Protein AF-F7TA82-F1 (afdb_monomer_lite)

Foldseek 3Di:
DVLQPLVVVLVCCVVVVDPDDQWDDDPPAIAGEDDDSVLSNVQSVCCNPVVDHDWDDDVRYTYSNWDDDPQWTQGPNDIDGNDDDD

Structure (mmCIF, N/CA/C/O backbone):
data_AF-F7TA82-F1
#
_entry.id   AF-F7TA82-F1
#
loop_
_atom_site.group_PDB
_atom_site.id
_atom_site.type_symbol
_atom_site.label_atom_id
_atom_site.label_alt_id
_atom_site.label_comp_id
_atom_site.label_asym_id
_atom_site.label_entity_id
_atom_site.label_seq_id
_atom_site.pdbx_PDB_ins_code
_atom_site.Cartn_x
_atom_site.Cartn_y
_atom_site.Cartn_z
_atom_site.occupancy
_atom_site.B_iso_or_equiv
_atom_site.auth_seq_id
_atom_site.auth_comp_id
_atom_site.auth_asym_id
_atom_site.auth_atom_id
_atom_site.pdbx_PDB_model_num
ATOM 1 N N . MET A 1 1 ? 10.476 -10.728 12.359 1.00 59.09 1 MET A N 1
ATOM 2 C CA . MET A 1 1 ? 10.980 -10.342 11.019 1.00 59.09 1 MET A CA 1
ATOM 3 C C . MET A 1 1 ? 9.939 -9.592 10.180 1.00 59.09 1 MET A C 1
ATOM 5 O O . MET A 1 1 ? 10.310 -8.603 9.566 1.00 59.09 1 MET A O 1
ATOM 9 N N . ALA A 1 2 ? 8.651 -9.973 10.197 1.00 72.81 2 ALA A N 1
ATOM 10 C CA . ALA A 1 2 ? 7.610 -9.370 9.343 1.00 72.81 2 ALA A CA 1
ATOM 11 C C . ALA A 1 2 ? 7.464 -7.832 9.435 1.00 72.81 2 ALA A C 1
ATOM 13 O O . ALA A 1 2 ? 7.272 -7.192 8.407 1.00 72.81 2 ALA A O 1
ATOM 14 N N . ARG A 1 3 ? 7.659 -7.229 10.622 1.00 82.19 3 ARG A N 1
ATOM 15 C CA . ARG A 1 3 ? 7.506 -5.772 10.850 1.00 82.19 3 ARG A CA 1
ATOM 16 C C . ARG A 1 3 ? 8.351 -4.862 9.949 1.00 82.19 3 ARG A C 1
ATOM 18 O O . ARG A 1 3 ? 7.998 -3.711 9.745 1.00 82.19 3 ARG A O 1
ATOM 25 N N . PHE A 1 4 ? 9.479 -5.354 9.433 1.00 88.31 4 PHE A N 1
ATOM 26 C CA . PHE A 1 4 ? 10.392 -4.564 8.597 1.00 88.31 4 PHE A CA 1
ATOM 27 C C . PHE A 1 4 ? 10.354 -4.977 7.122 1.00 88.31 4 PHE A C 1
ATOM 29 O O . PHE A 1 4 ? 11.104 -4.429 6.319 1.00 88.31 4 PHE A O 1
ATOM 36 N N . ALA A 1 5 ? 9.491 -5.926 6.742 1.00 89.19 5 ALA A N 1
ATOM 37 C CA . ALA A 1 5 ? 9.445 -6.442 5.376 1.00 89.19 5 ALA A CA 1
ATOM 38 C C . ALA A 1 5 ? 9.141 -5.329 4.361 1.00 89.19 5 ALA A C 1
ATOM 40 O O . ALA A 1 5 ? 9.860 -5.177 3.375 1.00 89.19 5 ALA A O 1
ATOM 41 N N . PHE A 1 6 ? 8.137 -4.492 4.645 1.00 91.50 6 PHE A N 1
ATOM 42 C CA . PHE A 1 6 ? 7.778 -3.367 3.779 1.00 91.50 6 PHE A CA 1
ATOM 43 C C . PHE A 1 6 ? 8.867 -2.293 3.725 1.00 91.50 6 PHE A C 1
ATOM 45 O O . PHE A 1 6 ? 9.107 -1.737 2.660 1.00 91.50 6 PHE A O 1
ATOM 52 N N . LEU A 1 7 ? 9.583 -2.050 4.829 1.00 93.56 7 LEU A N 1
ATOM 53 C CA . LEU A 1 7 ? 10.731 -1.136 4.830 1.00 93.56 7 LEU A CA 1
ATOM 54 C C . LEU A 1 7 ? 11.866 -1.653 3.948 1.00 93.56 7 LEU A C 1
ATOM 56 O O . LEU A 1 7 ? 12.446 -0.886 3.190 1.00 93.56 7 LEU A O 1
ATOM 60 N N . GLY A 1 8 ? 12.152 -2.956 3.999 1.00 93.19 8 GLY A N 1
ATOM 61 C CA . GLY A 1 8 ? 13.145 -3.573 3.123 1.00 93.19 8 GLY A CA 1
ATOM 62 C C . GLY A 1 8 ? 12.782 -3.436 1.642 1.00 93.19 8 GLY A C 1
ATOM 63 O O . GLY A 1 8 ? 13.649 -3.129 0.826 1.00 93.19 8 GLY A O 1
ATOM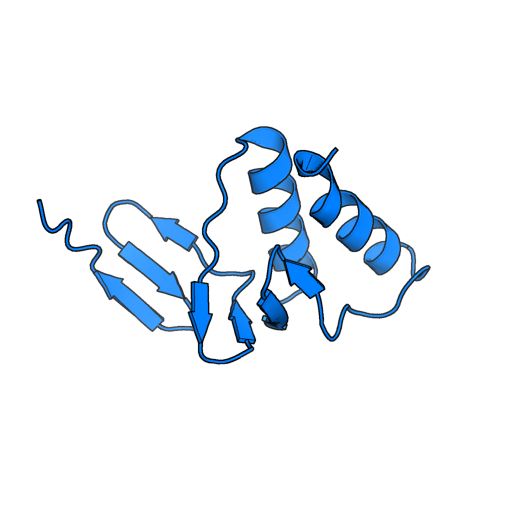 64 N N . VAL A 1 9 ? 11.504 -3.610 1.290 1.00 92.19 9 VAL A N 1
ATOM 65 C CA . VAL A 1 9 ? 11.012 -3.388 -0.082 1.00 92.19 9 VAL A CA 1
ATOM 66 C C . VAL A 1 9 ? 11.154 -1.921 -0.486 1.00 92.19 9 VAL A C 1
ATOM 68 O O . VAL A 1 9 ? 11.688 -1.646 -1.557 1.00 92.19 9 VAL A O 1
ATOM 71 N N . ALA A 1 10 ? 10.726 -0.991 0.374 1.00 93.81 10 ALA A N 1
ATOM 72 C CA . ALA A 1 10 ? 10.811 0.442 0.110 1.00 93.81 10 ALA A CA 1
ATOM 73 C C . ALA A 1 10 ? 12.266 0.874 -0.126 1.00 93.81 10 ALA A C 1
ATOM 75 O O . ALA A 1 10 ? 12.566 1.524 -1.119 1.00 93.81 10 ALA A O 1
ATOM 76 N N . LEU A 1 11 ? 13.188 0.410 0.723 1.00 95.19 11 LEU A N 1
ATOM 77 C CA . LEU A 1 11 ? 14.611 0.715 0.610 1.00 95.19 11 LEU A CA 1
ATOM 78 C C . LEU A 1 11 ? 15.215 0.197 -0.700 1.00 95.19 11 LEU A C 1
ATOM 80 O O . LEU A 1 11 ? 15.923 0.930 -1.384 1.00 95.19 11 LEU A O 1
ATOM 84 N N . ARG A 1 12 ? 14.929 -1.056 -1.075 1.00 93.31 12 ARG A N 1
ATOM 85 C CA . ARG A 1 12 ? 15.437 -1.638 -2.330 1.00 93.31 12 ARG A CA 1
ATOM 86 C C . ARG A 1 12 ? 14.874 -0.934 -3.560 1.00 93.31 12 ARG A C 1
ATOM 88 O O . ARG A 1 12 ? 15.603 -0.781 -4.537 1.00 93.31 12 ARG A O 1
ATOM 95 N N . TRP A 1 13 ? 13.616 -0.502 -3.500 1.00 92.94 13 TRP A N 1
ATOM 96 C CA . TRP A 1 13 ? 13.002 0.304 -4.548 1.00 92.94 13 TRP A CA 1
ATOM 97 C C . TRP A 1 13 ? 13.698 1.666 -4.675 1.00 92.94 13 TRP A C 1
ATOM 99 O O . TRP A 1 13 ? 14.190 1.984 -5.755 1.00 92.94 13 TRP A O 1
ATOM 109 N N . THR A 1 14 ? 13.846 2.416 -3.581 1.00 93.19 14 THR A N 1
ATOM 110 C CA . THR A 1 14 ? 14.488 3.743 -3.591 1.00 93.19 14 THR A CA 1
ATOM 111 C C . THR A 1 14 ? 15.943 3.698 -4.051 1.00 93.19 14 THR A C 1
ATOM 113 O O . THR A 1 14 ? 16.396 4.579 -4.775 1.00 93.19 14 THR A O 1
ATOM 116 N N . LEU A 1 15 ? 16.685 2.654 -3.672 1.00 94.00 15 LEU A N 1
ATOM 117 C CA . LEU A 1 15 ? 18.074 2.461 -4.100 1.00 94.00 15 LEU A CA 1
ATOM 118 C C . LEU A 1 15 ? 18.205 1.958 -5.550 1.00 94.00 15 LEU A C 1
ATOM 120 O O . LEU A 1 15 ? 19.320 1.728 -6.010 1.00 94.00 15 LEU A O 1
ATOM 124 N N . GLY A 1 16 ? 17.096 1.722 -6.261 1.00 90.81 16 GLY A N 1
ATOM 125 C CA . GLY A 1 16 ? 17.102 1.162 -7.616 1.00 90.81 16 GLY A CA 1
ATOM 126 C C . GLY A 1 16 ? 17.548 -0.303 -7.690 1.00 90.81 16 GLY A C 1
ATOM 127 O O . GLY A 1 16 ? 17.705 -0.847 -8.780 1.00 90.81 16 GLY A O 1
ATOM 128 N N . ALA A 1 17 ? 17.727 -0.969 -6.545 1.00 91.50 17 ALA A N 1
ATOM 129 C CA . ALA A 1 17 ? 18.101 -2.380 -6.470 1.00 91.50 17 ALA A CA 1
ATOM 130 C C . ALA A 1 17 ? 16.960 -3.310 -6.917 1.00 91.50 17 ALA A C 1
ATOM 132 O O . ALA A 1 17 ? 17.192 -4.467 -7.267 1.00 91.50 17 ALA A O 1
ATOM 133 N N . THR A 1 18 ? 15.721 -2.817 -6.879 1.00 87.94 18 THR A N 1
ATOM 134 C CA . THR A 1 18 ? 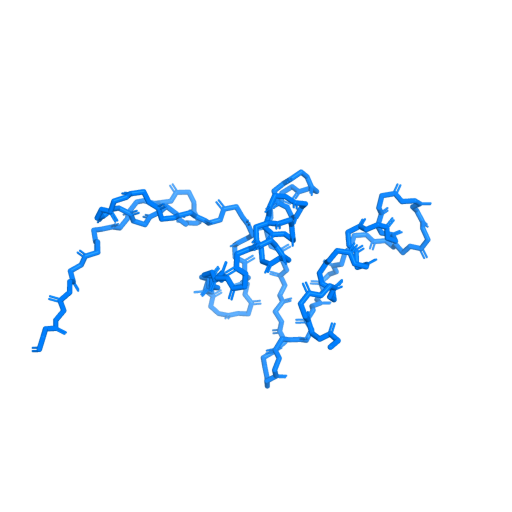14.542 -3.464 -7.457 1.00 87.94 18 THR A CA 1
ATOM 135 C C . THR A 1 18 ? 13.662 -2.417 -8.137 1.00 87.94 18 THR A C 1
ATOM 137 O O . THR A 1 18 ? 13.547 -1.308 -7.612 1.00 87.94 18 THR A O 1
ATOM 140 N N . PRO A 1 19 ? 12.990 -2.742 -9.256 1.00 87.56 19 PRO A N 1
ATOM 141 C CA . PRO A 1 19 ? 11.992 -1.849 -9.834 1.00 87.56 19 PRO A CA 1
ATOM 142 C C . PRO A 1 19 ? 10.806 -1.667 -8.878 1.00 87.56 19 PRO A C 1
ATOM 144 O O . PRO A 1 19 ? 10.650 -2.419 -7.909 1.00 87.56 19 PRO A O 1
ATOM 147 N N . ARG A 1 20 ? 9.936 -0.694 -9.187 1.00 88.56 20 ARG A N 1
ATOM 148 C CA . ARG A 1 20 ? 8.659 -0.513 -8.486 1.00 88.56 20 ARG A CA 1
ATOM 149 C C . ARG A 1 20 ? 7.955 -1.873 -8.344 1.00 88.56 20 ARG A C 1
ATOM 151 O O . ARG A 1 20 ? 7.754 -2.543 -9.361 1.00 88.56 20 ARG A O 1
ATOM 158 N N . PRO A 1 21 ? 7.554 -2.281 -7.127 1.00 88.56 21 PRO A N 1
ATOM 159 C CA . PRO A 1 21 ? 6.912 -3.568 -6.926 1.00 88.56 21 PRO A CA 1
ATOM 160 C C . PRO A 1 21 ? 5.583 -3.607 -7.681 1.00 88.56 21 PRO A C 1
ATOM 162 O O . PRO A 1 21 ? 4.662 -2.853 -7.376 1.00 88.56 21 PRO A O 1
ATOM 165 N N . ALA A 1 22 ? 5.492 -4.486 -8.677 1.00 90.81 22 ALA A N 1
ATOM 166 C CA . ALA A 1 22 ? 4.250 -4.715 -9.410 1.00 90.81 22 ALA A CA 1
ATOM 167 C C . ALA A 1 22 ? 3.247 -5.505 -8.562 1.00 90.81 22 ALA A C 1
ATOM 169 O O . ALA A 1 22 ? 2.048 -5.249 -8.624 1.00 90.81 22 ALA A O 1
ATOM 170 N N . ARG A 1 23 ? 3.753 -6.447 -7.757 1.00 92.88 23 ARG A N 1
ATOM 171 C CA . ARG A 1 23 ? 2.975 -7.292 -6.854 1.00 92.88 23 ARG A CA 1
ATOM 172 C C . ARG A 1 23 ? 3.766 -7.655 -5.604 1.00 92.88 23 ARG A C 1
ATOM 174 O O . ARG A 1 23 ? 4.984 -7.827 -5.660 1.00 92.88 23 ARG A O 1
ATOM 181 N N . LEU A 1 24 ? 3.065 -7.751 -4.481 1.00 91.19 24 LEU A N 1
ATOM 182 C CA . LEU A 1 24 ? 3.607 -8.121 -3.182 1.00 91.19 24 LEU A CA 1
ATOM 183 C C . LEU A 1 24 ? 2.726 -9.189 -2.546 1.00 91.19 24 LEU A C 1
ATOM 185 O O . LEU A 1 24 ? 1.513 -9.027 -2.412 1.00 91.19 24 LEU A O 1
ATOM 189 N N . ARG A 1 25 ? 3.373 -10.260 -2.088 1.00 89.38 25 ARG A N 1
ATOM 190 C CA . ARG A 1 25 ? 2.706 -11.325 -1.350 1.00 89.38 25 ARG A CA 1
ATOM 191 C C . ARG A 1 25 ? 2.595 -10.941 0.122 1.00 89.38 25 ARG A C 1
ATOM 193 O O . ARG A 1 25 ? 3.602 -10.845 0.821 1.00 89.38 25 ARG A O 1
ATOM 200 N N . ILE A 1 26 ? 1.368 -10.725 0.582 1.00 86.25 26 ILE A N 1
ATOM 201 C CA . ILE A 1 26 ? 1.029 -10.344 1.953 1.00 86.25 26 ILE A CA 1
ATOM 202 C C . ILE A 1 26 ? 0.151 -11.454 2.534 1.00 86.25 26 ILE A C 1
ATOM 204 O O . ILE A 1 26 ? -1.046 -11.545 2.261 1.00 86.25 26 ILE A O 1
ATOM 208 N N . GLY A 1 27 ? 0.770 -12.347 3.311 1.00 83.50 27 GLY A N 1
ATOM 209 C CA . GLY A 1 27 ? 0.110 -13.563 3.787 1.00 83.50 27 GLY A CA 1
ATOM 210 C C . GLY A 1 27 ? -0.338 -14.454 2.613 1.00 83.50 27 GLY A C 1
ATOM 211 O O . GLY A 1 27 ? 0.493 -14.780 1.757 1.00 83.50 27 GLY A O 1
ATOM 212 N N . PRO A 1 28 ? -1.621 -14.864 2.545 1.00 85.00 28 PRO A N 1
ATOM 213 C CA . PRO A 1 28 ? -2.148 -15.645 1.426 1.00 85.00 28 PRO A CA 1
ATOM 214 C C . PRO A 1 28 ? -2.490 -14.789 0.194 1.00 85.00 28 PRO A C 1
ATOM 216 O O . PRO A 1 28 ? -2.791 -15.347 -0.857 1.00 85.00 28 PRO A O 1
ATOM 219 N N . HIS A 1 29 ? -2.454 -13.458 0.306 1.00 88.12 29 HIS A N 1
ATOM 220 C CA . HIS A 1 29 ? -2.871 -12.549 -0.757 1.00 88.12 29 HIS A CA 1
ATOM 221 C C . HIS A 1 29 ? -1.682 -12.106 -1.610 1.00 88.12 29 HIS A C 1
ATOM 223 O O . HIS A 1 29 ? -0.612 -11.797 -1.088 1.00 88.12 29 HIS A O 1
ATOM 229 N N . ASP A 1 30 ? -1.885 -12.045 -2.921 1.00 91.94 30 ASP A N 1
ATOM 230 C CA . ASP A 1 30 ? -0.963 -11.434 -3.876 1.00 91.94 30 ASP A CA 1
ATOM 231 C C . ASP A 1 30 ? -1.587 -10.125 -4.363 1.00 91.94 30 ASP A C 1
ATOM 233 O O . ASP A 1 30 ? -2.666 -10.144 -4.958 1.00 91.94 30 ASP A O 1
ATOM 237 N N . LEU A 1 31 ? -0.967 -8.993 -4.023 1.00 93.75 31 LEU A N 1
ATOM 238 C CA . LEU A 1 31 ? -1.580 -7.673 -4.158 1.00 93.75 31 LEU A CA 1
ATOM 239 C C . LEU A 1 31 ? -0.688 -6.711 -4.938 1.00 93.75 31 LEU A C 1
ATOM 241 O O . LEU A 1 31 ? 0.505 -6.587 -4.661 1.00 93.75 31 LEU A O 1
ATOM 245 N N . ALA A 1 32 ? -1.280 -5.984 -5.879 1.00 94.19 32 ALA A N 1
ATOM 246 C CA . ALA A 1 32 ? -0.643 -4.917 -6.634 1.00 94.19 32 ALA A CA 1
ATOM 247 C C . ALA A 1 32 ? -0.703 -3.592 -5.846 1.00 94.19 32 ALA A C 1
ATOM 249 O O . ALA A 1 32 ? -1.800 -3.059 -5.646 1.00 94.19 32 ALA A O 1
ATOM 250 N N . PRO A 1 33 ? 0.434 -3.035 -5.385 1.00 93.19 33 PRO A N 1
ATOM 251 C CA . PRO A 1 33 ? 0.442 -1.781 -4.640 1.00 93.19 33 PRO A CA 1
ATOM 252 C C . PRO A 1 33 ? 0.177 -0.577 -5.561 1.00 93.19 33 PRO A C 1
ATOM 254 O O . PRO A 1 33 ? 0.951 -0.245 -6.468 1.00 93.19 33 PRO A O 1
ATOM 257 N N . VAL A 1 34 ? -0.915 0.128 -5.283 1.00 93.12 34 VAL A N 1
ATOM 258 C CA . VAL A 1 34 ? -1.354 1.346 -5.966 1.00 93.12 34 VAL A CA 1
ATOM 259 C C . VAL A 1 34 ? -1.054 2.548 -5.084 1.00 93.12 34 VAL A C 1
ATOM 261 O O . VAL A 1 34 ? -1.463 2.596 -3.930 1.00 93.12 34 VAL A O 1
ATOM 264 N N . GLY A 1 35 ? -0.348 3.528 -5.643 1.00 89.44 35 GLY A N 1
ATOM 265 C CA . GLY A 1 35 ? 0.084 4.738 -4.943 1.00 89.44 35 GLY A CA 1
ATOM 266 C C . GLY A 1 35 ? 1.474 5.192 -5.384 1.00 89.44 35 GLY A C 1
ATOM 267 O O . GLY A 1 35 ? 2.050 4.640 -6.328 1.00 89.44 35 GLY A O 1
ATOM 268 N N . SER A 1 36 ? 1.997 6.222 -4.723 1.00 92.00 36 SER A N 1
ATOM 269 C CA . SER A 1 36 ? 3.357 6.725 -4.936 1.00 92.00 36 SER A CA 1
ATOM 270 C C . SER A 1 36 ? 4.374 5.994 -4.05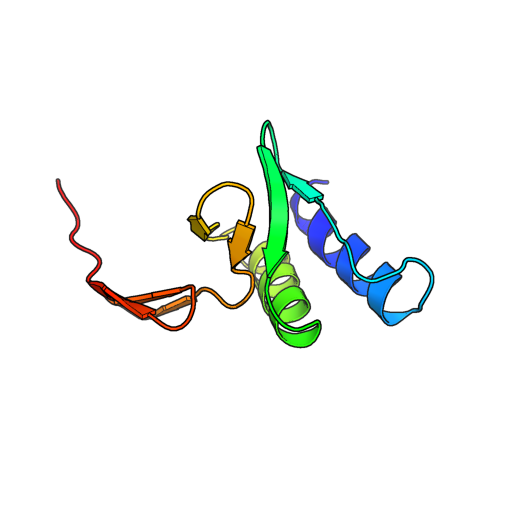5 1.00 92.00 36 SER A C 1
ATOM 272 O O . SER A 1 36 ? 4.020 5.354 -3.065 1.00 92.00 36 SER A O 1
ATOM 274 N N . GLU A 1 37 ? 5.657 6.130 -4.390 1.00 93.06 37 GLU A N 1
ATOM 275 C CA . GLU A 1 37 ? 6.759 5.635 -3.556 1.00 93.06 37 GLU A CA 1
ATOM 276 C C . GLU A 1 37 ? 6.735 6.246 -2.150 1.00 93.06 37 GLU A C 1
ATOM 278 O O . GLU A 1 37 ? 6.867 5.533 -1.158 1.00 93.06 37 GLU A O 1
ATOM 283 N N . ALA A 1 38 ? 6.463 7.550 -2.049 1.00 93.12 38 ALA A N 1
ATOM 284 C CA . ALA A 1 38 ? 6.319 8.233 -0.767 1.00 93.12 38 ALA A CA 1
ATOM 285 C C . ALA A 1 38 ? 5.172 7.650 0.079 1.00 93.12 38 ALA A C 1
ATOM 287 O O . ALA A 1 38 ? 5.336 7.441 1.279 1.00 93.12 38 ALA A O 1
ATOM 288 N N . ALA A 1 39 ? 4.026 7.333 -0.539 1.00 92.56 39 ALA A N 1
ATOM 289 C CA . ALA A 1 39 ? 2.913 6.681 0.152 1.00 92.56 39 ALA A CA 1
ATOM 290 C C . ALA A 1 39 ? 3.294 5.286 0.664 1.00 92.56 39 ALA A C 1
ATOM 292 O O . ALA A 1 39 ? 3.009 4.948 1.813 1.00 92.56 39 ALA A O 1
ATOM 293 N N . PHE A 1 40 ? 4.018 4.516 -0.151 1.00 94.19 40 PHE A N 1
ATOM 294 C CA . PHE A 1 40 ? 4.541 3.217 0.257 1.00 94.19 40 PHE A CA 1
ATOM 295 C C . PHE A 1 40 ? 5.497 3.331 1.455 1.00 94.19 40 PHE A C 1
ATOM 297 O O . PHE A 1 40 ? 5.387 2.560 2.408 1.00 94.19 40 PHE A O 1
ATOM 304 N N . TRP A 1 41 ? 6.396 4.321 1.452 1.00 94.38 41 TRP A N 1
ATOM 305 C CA . TRP A 1 41 ? 7.290 4.604 2.578 1.00 94.38 41 TRP A CA 1
ATOM 306 C C . T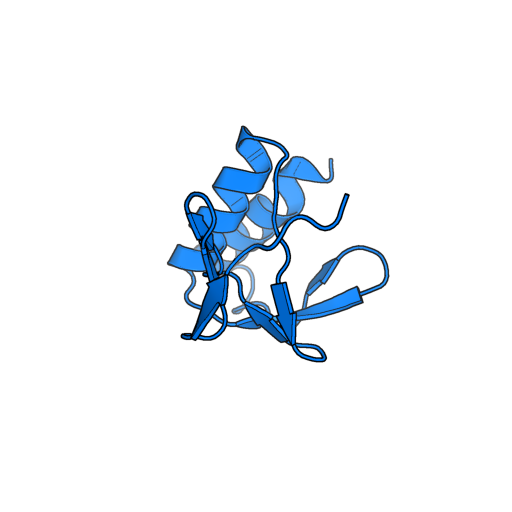RP A 1 41 ? 6.539 4.966 3.854 1.00 94.38 41 TRP A C 1
ATOM 308 O O . TRP A 1 41 ? 6.848 4.424 4.914 1.00 94.38 41 TRP A O 1
ATOM 318 N N . MET A 1 42 ? 5.539 5.846 3.764 1.00 92.62 42 MET A N 1
ATOM 319 C CA . MET A 1 42 ? 4.712 6.213 4.917 1.00 92.62 42 MET A CA 1
ATOM 320 C C . MET A 1 42 ? 4.012 4.989 5.509 1.00 92.62 42 MET A C 1
ATOM 322 O O . MET A 1 42 ? 4.037 4.798 6.727 1.00 92.62 42 MET A O 1
ATOM 326 N N . PHE A 1 43 ? 3.448 4.124 4.661 1.00 92.12 43 PHE A N 1
ATOM 327 C CA . PHE A 1 43 ? 2.870 2.858 5.101 1.00 92.12 43 PHE A CA 1
ATOM 328 C C . PHE A 1 43 ? 3.915 1.967 5.788 1.00 92.12 43 PHE A C 1
ATOM 330 O O . PHE A 1 43 ? 3.680 1.483 6.896 1.00 92.12 43 PHE A O 1
ATOM 337 N N . ALA A 1 44 ? 5.077 1.771 5.158 1.00 92.75 44 ALA A N 1
ATOM 338 C CA . ALA A 1 44 ? 6.139 0.912 5.670 1.00 92.75 44 ALA A CA 1
ATOM 339 C C . ALA A 1 44 ? 6.664 1.387 7.034 1.00 92.75 44 ALA A C 1
ATOM 341 O O . ALA A 1 44 ? 6.831 0.575 7.945 1.00 92.75 44 ALA A O 1
ATOM 342 N N . LEU A 1 45 ? 6.873 2.697 7.192 1.00 92.62 45 LEU A N 1
ATOM 343 C CA . LEU A 1 45 ? 7.290 3.317 8.449 1.00 92.62 45 LEU A CA 1
ATOM 344 C C . LEU A 1 45 ? 6.221 3.167 9.528 1.00 92.62 45 LEU A C 1
ATOM 346 O O . LEU A 1 45 ? 6.536 2.734 10.635 1.00 92.62 45 LEU A O 1
ATOM 350 N N . ARG A 1 46 ? 4.954 3.461 9.208 1.00 89.56 46 ARG A N 1
ATOM 351 C CA . ARG A 1 46 ? 3.842 3.284 10.150 1.00 89.56 46 ARG A CA 1
ATOM 352 C C . ARG A 1 46 ? 3.766 1.835 10.622 1.00 89.56 46 ARG A C 1
ATOM 354 O O . ARG A 1 46 ? 3.780 1.601 11.824 1.00 89.56 46 ARG A O 1
ATOM 361 N N . HIS A 1 47 ? 3.777 0.875 9.697 1.00 89.75 47 HIS A N 1
ATOM 362 C CA . HIS A 1 47 ? 3.748 -0.550 10.026 1.00 89.75 47 HIS A CA 1
ATOM 363 C C . HIS A 1 47 ? 4.928 -0.962 10.918 1.00 89.75 47 HIS A C 1
ATOM 365 O O . HIS A 1 47 ? 4.740 -1.684 11.893 1.00 89.75 47 HIS A O 1
ATOM 371 N N . ALA A 1 48 ? 6.136 -0.479 10.629 1.00 90.75 48 ALA A N 1
ATOM 372 C CA . ALA A 1 48 ? 7.318 -0.818 11.411 1.00 90.75 48 ALA A CA 1
ATOM 373 C C . ALA A 1 48 ? 7.315 -0.219 12.825 1.00 90.75 48 ALA A C 1
ATOM 375 O O . ALA A 1 48 ? 7.777 -0.877 13.759 1.00 90.75 48 ALA A O 1
ATOM 376 N N . LEU A 1 49 ? 6.812 1.011 12.980 1.00 90.38 49 LEU A N 1
ATOM 377 C CA . LEU A 1 49 ? 6.828 1.750 14.245 1.00 90.38 49 LEU A CA 1
ATOM 378 C C . LEU A 1 49 ? 5.657 1.388 15.159 1.00 90.38 49 LEU A C 1
ATOM 380 O O . LEU A 1 49 ? 5.859 1.203 16.355 1.00 90.38 49 LEU A O 1
ATOM 384 N N . SER A 1 50 ? 4.440 1.274 14.622 1.00 84.44 50 SER A N 1
ATOM 385 C CA . SER A 1 50 ? 3.243 1.013 15.430 1.00 84.44 50 SER A CA 1
ATOM 386 C C . SER A 1 50 ? 2.825 -0.455 15.447 1.00 84.44 50 SER A C 1
ATOM 388 O O . SER A 1 50 ? 1.963 -0.825 16.238 1.00 84.44 50 SER A O 1
ATOM 390 N N . SER A 1 51 ? 3.380 -1.297 14.563 1.00 78.31 51 SER A N 1
ATOM 391 C CA . SER A 1 51 ? 2.858 -2.648 14.273 1.00 78.31 51 SER A CA 1
ATOM 392 C C . SER A 1 51 ? 1.366 -2.669 13.895 1.00 78.31 51 SER A C 1
ATOM 394 O O . SER A 1 51 ? 0.753 -3.732 13.845 1.00 78.31 51 SER A O 1
ATOM 396 N N . GLN A 1 52 ? 0.782 -1.504 13.595 1.00 73.75 52 GLN A N 1
ATOM 397 C CA . GLN A 1 52 ? -0.585 -1.344 13.125 1.00 73.75 52 GLN A CA 1
ATOM 398 C C . GLN A 1 52 ? -0.543 -0.946 11.657 1.00 73.75 52 GLN A C 1
ATOM 400 O O . GLN A 1 52 ? -0.001 0.096 11.283 1.00 73.75 52 GLN A O 1
ATOM 405 N N . SER A 1 53 ? -1.157 -1.768 10.820 1.00 77.81 53 SER A N 1
ATOM 406 C CA . SER A 1 53 ? -1.320 -1.486 9.401 1.00 77.81 53 SER A CA 1
ATOM 407 C C . SER A 1 53 ? -2.740 -1.792 8.981 1.00 77.81 53 SER A C 1
ATOM 409 O O . SER A 1 53 ? -3.309 -2.804 9.381 1.00 77.81 53 SER A O 1
ATOM 411 N N . VAL A 1 54 ? -3.277 -0.925 8.136 1.00 81.94 54 VAL A N 1
ATOM 412 C CA . VAL A 1 54 ? -4.579 -1.105 7.511 1.00 81.94 54 VAL A CA 1
ATOM 413 C C . VAL A 1 54 ? -4.310 -1.445 6.058 1.00 81.94 54 VAL A C 1
ATOM 415 O O . VAL A 1 54 ? -3.624 -0.699 5.361 1.00 81.94 54 VAL A O 1
ATOM 418 N N . LEU A 1 55 ? -4.810 -2.596 5.624 1.00 88.50 55 LEU A N 1
ATOM 419 C CA . LEU A 1 55 ? -4.699 -3.038 4.245 1.00 88.50 55 LEU A CA 1
ATOM 420 C C . LEU A 1 55 ? -6.069 -2.869 3.596 1.00 88.50 55 LEU A C 1
ATOM 422 O O . LEU A 1 55 ? -6.996 -3.609 3.916 1.00 88.50 55 LEU A O 1
ATOM 426 N N . ILE A 1 56 ? -6.209 -1.875 2.720 1.00 89.94 56 ILE A N 1
ATOM 427 C CA . ILE A 1 56 ? -7.456 -1.658 1.985 1.00 89.94 56 ILE A CA 1
ATOM 428 C C . ILE A 1 56 ? -7.257 -2.134 0.561 1.00 89.94 56 ILE A C 1
ATOM 430 O O . ILE A 1 56 ? -6.433 -1.601 -0.186 1.00 89.94 56 ILE A O 1
ATOM 434 N N . THR A 1 57 ? -8.010 -3.167 0.204 1.00 92.44 57 THR A N 1
ATOM 435 C CA . THR A 1 57 ? -7.906 -3.824 -1.091 1.00 92.44 57 THR A CA 1
ATOM 436 C C . THR A 1 57 ? -9.186 -3.656 -1.895 1.00 92.44 57 THR A C 1
ATOM 438 O O . THR A 1 57 ? -10.286 -3.523 -1.359 1.00 92.44 57 THR A O 1
ATOM 441 N N . ARG A 1 58 ? -9.037 -3.648 -3.218 1.00 90.19 58 ARG A N 1
ATOM 442 C CA . ARG A 1 58 ? -10.140 -3.704 -4.176 1.00 90.19 58 ARG A CA 1
ATOM 443 C C . ARG A 1 58 ? -9.743 -4.675 -5.281 1.00 90.19 58 ARG A C 1
ATOM 445 O O . ARG A 1 58 ? -8.933 -4.339 -6.139 1.00 90.19 58 ARG A O 1
ATOM 452 N N . GLY A 1 59 ? -10.298 -5.885 -5.238 1.00 90.25 59 GLY A N 1
ATOM 453 C CA . GLY A 1 59 ? -9.804 -6.990 -6.059 1.00 90.25 59 GLY A CA 1
ATOM 454 C C . GLY A 1 59 ? -8.384 -7.375 -5.638 1.00 90.25 59 GLY A C 1
ATOM 455 O O . GLY A 1 59 ? -8.131 -7.596 -4.457 1.00 90.25 59 GLY A O 1
ATOM 456 N N . ASP A 1 60 ? -7.461 -7.409 -6.594 1.00 92.44 60 ASP A N 1
ATOM 457 C CA . ASP A 1 60 ? -6.029 -7.650 -6.382 1.00 92.44 60 ASP A CA 1
ATOM 458 C C . ASP A 1 60 ? -5.222 -6.363 -6.154 1.00 92.44 60 ASP A C 1
ATOM 460 O O . ASP A 1 60 ? -4.008 -6.421 -5.991 1.00 92.44 60 ASP A O 1
ATOM 464 N N . HIS A 1 61 ? -5.863 -5.194 -6.132 1.00 92.69 61 HIS A N 1
ATOM 465 C CA . HIS A 1 61 ? -5.181 -3.924 -5.908 1.00 92.69 61 HIS A CA 1
ATOM 466 C C . HIS A 1 61 ? -5.194 -3.568 -4.425 1.00 92.69 61 HIS A C 1
ATOM 468 O O . HIS A 1 61 ? -6.219 -3.691 -3.755 1.00 92.69 61 HIS A O 1
ATOM 474 N N . TRP A 1 62 ? -4.071 -3.067 -3.928 1.00 94.62 62 TRP A N 1
ATOM 475 C CA . TRP A 1 62 ? -3.911 -2.554 -2.574 1.00 94.62 62 TRP A CA 1
ATOM 476 C C . TRP A 1 62 ? -3.599 -1.062 -2.633 1.00 94.62 62 TRP A C 1
ATOM 478 O O . TRP A 1 62 ? -2.609 -0.665 -3.243 1.00 94.62 62 TRP A O 1
ATOM 488 N N . ASP A 1 63 ? -4.426 -0.235 -1.996 1.00 94.19 63 ASP A N 1
ATOM 489 C CA . ASP A 1 63 ? -4.136 1.191 -1.867 1.00 94.19 63 ASP A CA 1
ATOM 490 C C . ASP A 1 63 ? -3.161 1.440 -0.710 1.00 94.19 63 ASP A C 1
ATOM 492 O O . ASP A 1 63 ? -3.510 1.308 0.466 1.00 94.19 63 ASP A O 1
ATOM 496 N N . VAL A 1 64 ? -1.925 1.809 -1.052 1.00 92.50 64 VAL A N 1
ATOM 497 C CA . VAL A 1 64 ? -0.865 2.079 -0.069 1.00 92.50 64 VAL A CA 1
ATOM 498 C C . VAL A 1 64 ? -0.973 3.478 0.534 1.00 92.50 64 VAL A C 1
ATOM 500 O O . VAL A 1 64 ? -0.376 3.741 1.573 1.00 92.50 64 VAL A O 1
ATOM 503 N N . ALA A 1 65 ? -1.725 4.376 -0.109 1.00 91.75 65 ALA A N 1
ATOM 504 C CA . ALA A 1 65 ? -2.017 5.713 0.399 1.00 91.75 65 ALA A CA 1
ATOM 505 C C . ALA A 1 65 ? -3.253 5.728 1.309 1.00 91.75 65 ALA A C 1
ATOM 507 O O . ALA A 1 65 ? -3.611 6.783 1.839 1.00 91.75 65 ALA A O 1
ATOM 508 N N . ALA A 1 66 ? -3.901 4.575 1.485 1.00 91.50 66 ALA A N 1
ATOM 509 C CA . ALA A 1 66 ? -5.088 4.475 2.297 1.00 91.50 66 ALA A CA 1
ATOM 510 C C . ALA A 1 66 ? -4.800 4.864 3.753 1.00 91.50 66 ALA A C 1
ATOM 512 O O . ALA A 1 66 ? -3.787 4.476 4.345 1.00 91.50 66 ALA A O 1
ATOM 513 N N . SER A 1 67 ? -5.709 5.630 4.343 1.00 88.1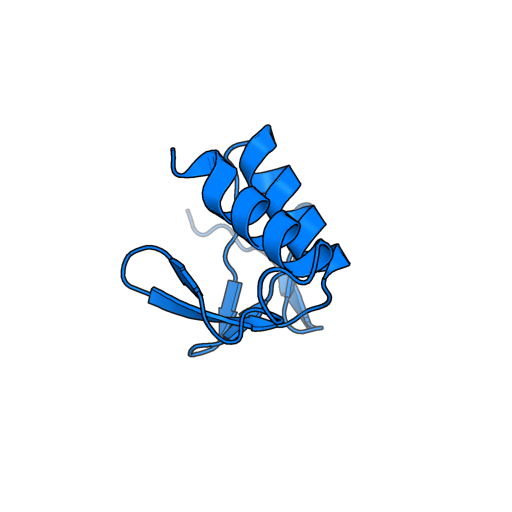2 67 SER A N 1
ATOM 514 C CA . SER A 1 67 ? -5.572 6.125 5.707 1.00 88.12 67 SER A CA 1
ATOM 515 C C . SER A 1 67 ? -6.889 6.043 6.465 1.00 88.12 67 SER A C 1
ATOM 517 O O . SER A 1 67 ? -7.974 6.061 5.883 1.00 88.12 67 SER A O 1
ATOM 519 N N . ILE A 1 68 ? -6.769 5.935 7.786 1.00 86.38 68 ILE A N 1
ATOM 520 C CA . ILE A 1 68 ? -7.879 6.075 8.725 1.00 86.38 68 ILE A CA 1
ATOM 521 C C . ILE A 1 68 ? -7.640 7.364 9.500 1.00 86.38 68 ILE A C 1
ATOM 523 O O . ILE A 1 68 ? -6.545 7.550 10.039 1.00 86.38 68 ILE A O 1
ATOM 527 N N . ASP A 1 69 ? -8.652 8.220 9.523 1.00 84.44 69 ASP A N 1
ATOM 528 C CA . ASP A 1 69 ? -8.685 9.496 10.228 1.00 84.44 69 ASP A CA 1
ATOM 529 C C . ASP A 1 69 ? -9.985 9.565 11.040 1.00 84.44 69 ASP A C 1
ATOM 531 O O . ASP A 1 69 ? -11.062 9.788 10.486 1.00 84.44 69 ASP A O 1
ATOM 535 N N . GLY A 1 70 ? -9.896 9.269 12.341 1.00 85.31 70 GLY A N 1
ATOM 536 C CA . GLY A 1 70 ? -11.066 9.097 13.207 1.00 85.31 70 GLY A CA 1
ATOM 537 C C . GLY A 1 70 ? -12.023 8.030 12.665 1.00 85.31 70 GLY A C 1
ATOM 538 O O . GLY A 1 70 ? -11.637 6.872 12.497 1.00 85.31 70 GLY A O 1
ATOM 539 N N . ASP A 1 71 ? -13.246 8.455 12.347 1.00 86.12 71 ASP A N 1
ATOM 540 C CA . ASP A 1 71 ? -14.305 7.612 11.782 1.00 86.12 71 ASP A CA 1
ATOM 541 C C . ASP A 1 71 ? -14.357 7.658 10.242 1.00 86.12 71 ASP A C 1
ATOM 543 O O . ASP A 1 71 ? -15.303 7.158 9.635 1.00 86.12 71 ASP A O 1
ATOM 547 N N . GLU A 1 72 ? -13.367 8.254 9.570 1.00 89.00 72 GLU A N 1
ATOM 548 C CA . GLU A 1 72 ? -13.256 8.240 8.110 1.00 89.00 72 GLU A CA 1
ATOM 549 C C . GLU A 1 72 ? -12.139 7.298 7.644 1.00 89.00 72 GLU A C 1
ATOM 551 O O . GLU A 1 72 ? -10.985 7.387 8.064 1.00 89.00 72 GLU A O 1
ATOM 556 N N . ILE A 1 73 ? -12.457 6.443 6.676 1.00 89.88 73 ILE A N 1
ATOM 557 C CA . ILE A 1 73 ? -11.475 5.749 5.846 1.00 89.88 73 ILE A CA 1
ATOM 558 C C . ILE A 1 73 ? -11.326 6.516 4.533 1.00 89.88 73 ILE A C 1
ATOM 560 O O . ILE A 1 73 ? -12.307 6.740 3.823 1.00 89.88 73 ILE A O 1
ATOM 564 N N . ARG A 1 74 ? -10.092 6.849 4.150 1.00 91.19 74 ARG A N 1
ATOM 565 C CA . ARG A 1 74 ? -9.759 7.347 2.809 1.00 91.19 74 ARG A CA 1
ATOM 566 C C . ARG A 1 74 ? -9.034 6.254 2.044 1.00 91.19 74 ARG A C 1
ATOM 568 O O . ARG A 1 74 ? -7.971 5.822 2.471 1.00 91.19 74 ARG A O 1
ATOM 575 N N . ALA A 1 75 ? -9.606 5.805 0.932 1.00 92.81 75 ALA A N 1
ATOM 576 C CA . ALA A 1 75 ? -9.005 4.791 0.072 1.00 92.81 75 ALA A CA 1
ATOM 577 C C . ALA A 1 75 ? -9.524 4.903 -1.366 1.00 92.81 75 ALA A C 1
ATOM 579 O O . ALA A 1 75 ? -10.680 5.249 -1.604 1.00 92.81 75 ALA A O 1
ATOM 580 N N . PHE A 1 76 ? -8.675 4.603 -2.342 1.00 91.44 76 PHE A N 1
ATOM 581 C CA . PHE A 1 76 ? -8.925 4.677 -3.779 1.00 91.44 76 PHE A CA 1
ATOM 582 C C . PHE A 1 76 ? -9.537 6.021 -4.208 1.00 91.44 76 PHE A C 1
ATOM 584 O O . PHE A 1 76 ? -10.466 6.066 -5.016 1.00 91.44 76 PHE A O 1
ATOM 591 N N . GLY A 1 77 ? -9.049 7.121 -3.620 1.00 88.06 77 GLY A N 1
ATOM 592 C CA . GLY A 1 77 ? -9.555 8.477 -3.864 1.00 88.06 77 GLY A CA 1
ATOM 593 C C . GLY A 1 77 ? -10.976 8.731 -3.345 1.00 88.06 77 GLY A C 1
ATOM 594 O O . GLY A 1 77 ? -11.584 9.742 -3.688 1.00 88.06 77 GLY A O 1
ATOM 595 N N . ARG A 1 78 ? -11.526 7.820 -2.536 1.00 89.00 78 ARG A N 1
ATOM 596 C CA . ARG A 1 78 ? -12.869 7.901 -1.957 1.00 89.00 78 ARG A CA 1
ATOM 597 C C . ARG A 1 78 ? -12.798 7.950 -0.438 1.00 89.00 78 ARG A C 1
ATOM 599 O O . ARG A 1 78 ? -11.840 7.478 0.170 1.00 89.00 78 ARG A O 1
ATOM 606 N N . LYS A 1 79 ? -13.840 8.523 0.158 1.00 90.81 79 LYS A N 1
ATOM 607 C CA . LYS A 1 79 ? -14.063 8.524 1.602 1.00 90.81 79 LYS A CA 1
ATOM 608 C C . LYS A 1 79 ? -15.165 7.53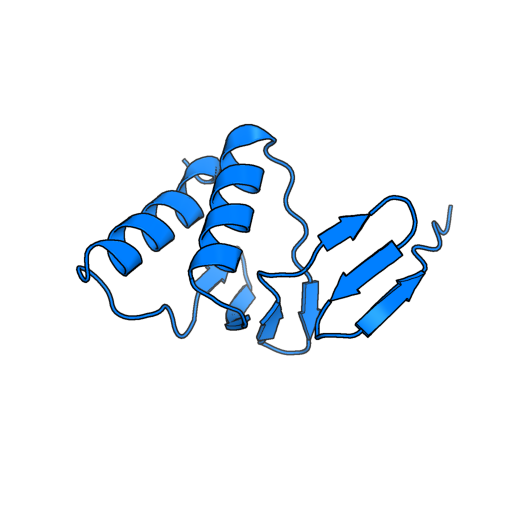4 1.953 1.00 90.81 79 LYS A C 1
ATOM 610 O O . LYS A 1 79 ? -16.172 7.467 1.251 1.00 90.81 79 LYS A O 1
ATOM 615 N N . PHE A 1 80 ? -14.982 6.807 3.043 1.00 87.25 80 PHE A N 1
ATOM 616 C CA . PHE A 1 80 ? -15.952 5.880 3.604 1.00 87.25 80 PHE A CA 1
ATOM 617 C C . PHE A 1 80 ? -16.115 6.197 5.088 1.00 87.25 80 PHE A C 1
ATOM 619 O O . PHE A 1 80 ? -15.125 6.441 5.772 1.00 87.25 80 PHE A O 1
ATOM 626 N N . ALA A 1 81 ? -17.347 6.178 5.587 1.00 85.88 81 ALA A N 1
ATOM 627 C CA . ALA A 1 81 ? -17.589 6.255 7.020 1.00 85.88 81 ALA A CA 1
ATOM 628 C C . ALA A 1 81 ? -17.313 4.886 7.655 1.00 85.88 81 ALA A C 1
ATOM 630 O O . ALA A 1 81 ? -17.829 3.863 7.194 1.00 85.88 81 ALA A O 1
ATOM 631 N N . LEU A 1 82 ? -16.515 4.868 8.715 1.00 79.75 82 LEU A N 1
ATOM 632 C CA . LEU A 1 82 ? -16.295 3.704 9.551 1.00 79.75 82 LEU A CA 1
ATOM 633 C C . LEU A 1 82 ? -17.514 3.548 10.467 1.00 79.75 82 LEU A C 1
ATOM 635 O O . LEU A 1 82 ? -17.656 4.238 11.470 1.00 79.75 82 LEU A O 1
ATOM 639 N N . ARG A 1 83 ? -18.428 2.642 10.120 1.00 75.00 83 ARG A N 1
ATOM 640 C CA . ARG A 1 83 ? -19.472 2.207 11.054 1.00 75.00 83 ARG A CA 1
ATOM 641 C C . ARG A 1 83 ? -18.984 0.966 11.782 1.00 75.00 83 ARG A C 1
ATOM 643 O O . ARG A 1 83 ? -18.890 -0.102 11.182 1.00 75.00 83 ARG A O 1
ATOM 650 N N . GLN A 1 84 ? -18.684 1.108 13.070 1.00 60.78 84 GLN A N 1
ATOM 651 C CA . GLN A 1 84 ? -18.490 -0.039 13.949 1.00 60.78 84 GLN A CA 1
ATOM 652 C C . GLN A 1 84 ? -19.834 -0.766 14.083 1.00 60.78 84 GLN A C 1
ATOM 654 O O . GLN A 1 84 ? -20.803 -0.198 14.582 1.00 60.78 84 GLN A O 1
ATOM 659 N N . CYS A 1 85 ? -19.913 -1.997 13.582 1.00 59.59 85 CYS A N 1
ATOM 660 C CA . CYS A 1 85 ? -20.992 -2.912 13.941 1.00 59.59 85 CYS A CA 1
ATOM 661 C C . CYS A 1 85 ? -20.492 -3.710 15.148 1.00 59.59 85 CYS A C 1
ATOM 663 O O . CYS A 1 85 ? -19.502 -4.430 15.018 1.00 59.59 85 CYS A O 1
ATOM 665 N N . LEU A 1 86 ? -21.117 -3.483 16.307 1.00 46.41 86 LEU A N 1
ATOM 666 C CA . LEU A 1 86 ? -20.910 -4.252 17.538 1.00 46.41 86 LEU A CA 1
ATOM 667 C C . LEU A 1 86 ? -21.725 -5.545 17.499 1.00 46.41 86 LEU A C 1
ATOM 669 O O . LEU A 1 86 ? -22.871 -5.487 16.996 1.00 46.41 86 LEU A O 1
#

Organism: NCBI:txid1003200

Secondary structure (DSSP, 8-state):
-GGGHHHHHHHHHHTTSS---S-EEETTEEEEEES-HHHHHHHHHHHHHHS----EEETTEEETT-EEETTEEEETTEEEE-----

Sequence (86 aa):
MARFAFLGVALRWTLGATPRPARLRIGPHDLAPVGSEAAFWMFALRHALSSQSVLITRGDHWDVAASIDGDEIRAFGRKFALRQCL

Radius of gyration: 13.33 Å; chains: 1; bounding box: 39×25×27 Å

pLDDT: mean 87.87, std 8.46, range [46.41, 95.19]